Protein AF-A0A6N2US54-F1 (afdb_monomer_lite)

Organism: NCBI:txid536633

Structure (mmCIF, N/CA/C/O backbone):
data_AF-A0A6N2US54-F1
#
_entry.id   AF-A0A6N2US54-F1
#
loop_
_atom_site.group_PDB
_atom_site.id
_atom_site.type_symbol
_atom_site.label_atom_id
_atom_site.label_alt_id
_atom_site.label_comp_id
_atom_site.label_asym_id
_atom_site.label_entity_id
_atom_site.label_seq_id
_atom_site.pdbx_PDB_ins_code
_atom_site.Cartn_x
_atom_site.Cartn_y
_atom_site.Cartn_z
_atom_site.occupancy
_atom_site.B_iso_or_equiv
_atom_site.auth_seq_id
_atom_site.auth_comp_id
_atom_site.auth_asym_id
_atom_site.auth_atom_id
_atom_site.pdbx_PDB_model_num
ATOM 1 N N . MET A 1 1 ? 13.514 10.725 19.782 1.00 43.69 1 MET A N 1
ATOM 2 C CA . MET A 1 1 ? 13.032 9.895 18.651 1.00 43.69 1 MET A CA 1
ATOM 3 C C . MET A 1 1 ? 11.760 10.513 18.047 1.00 43.69 1 MET A C 1
ATOM 5 O O . MET A 1 1 ? 10.883 9.790 17.619 1.00 43.69 1 MET A O 1
ATOM 9 N N . GLU A 1 2 ? 11.656 11.848 17.976 1.00 45.03 2 GLU A N 1
ATOM 10 C CA . GLU A 1 2 ? 10.363 12.540 17.761 1.00 45.03 2 GLU A CA 1
ATOM 11 C C . GLU A 1 2 ? 10.255 13.294 16.427 1.00 45.03 2 GLU A C 1
ATOM 13 O O . GLU A 1 2 ? 9.260 13.949 16.161 1.00 45.03 2 GLU A O 1
ATOM 18 N N . LYS A 1 3 ? 11.254 13.200 15.542 1.00 54.44 3 LYS A N 1
ATOM 19 C CA . LYS A 1 3 ? 11.239 14.001 14.306 1.00 54.44 3 LYS A CA 1
ATOM 20 C C . LYS A 1 3 ? 10.310 13.450 13.222 1.00 54.44 3 LYS A C 1
ATOM 22 O O . LYS A 1 3 ? 9.785 14.225 12.438 1.00 54.44 3 LYS A O 1
ATOM 27 N N . ILE A 1 4 ? 10.114 12.133 13.145 1.00 56.41 4 ILE A N 1
ATOM 28 C CA . ILE A 1 4 ? 9.352 11.521 12.041 1.00 56.41 4 ILE A CA 1
ATOM 29 C C . ILE A 1 4 ? 7.840 11.687 12.255 1.00 56.41 4 ILE A C 1
ATOM 31 O O . ILE A 1 4 ? 7.138 12.046 11.316 1.00 56.41 4 ILE A O 1
ATOM 35 N N . GLU A 1 5 ? 7.345 11.509 13.484 1.00 56.44 5 GLU A N 1
ATOM 36 C CA . GLU A 1 5 ? 5.916 11.668 13.805 1.00 56.44 5 GLU A CA 1
ATOM 37 C C . GLU A 1 5 ? 5.426 13.110 13.618 1.00 56.44 5 GLU A C 1
ATOM 39 O O . GLU A 1 5 ? 4.329 13.334 13.109 1.00 56.44 5 GLU A O 1
ATOM 44 N N . GLU A 1 6 ? 6.254 14.093 13.975 1.00 57.41 6 GLU A N 1
ATOM 45 C CA . GLU A 1 6 ? 5.925 15.514 13.838 1.00 57.41 6 GLU A CA 1
ATOM 46 C C . GLU A 1 6 ? 5.903 15.961 12.366 1.00 57.41 6 GLU A C 1
ATOM 48 O O . GLU A 1 6 ? 5.032 16.728 11.957 1.00 57.41 6 GLU A O 1
ATOM 53 N N . ILE A 1 7 ? 6.802 15.420 11.535 1.00 58.44 7 ILE A N 1
ATOM 54 C CA . ILE A 1 7 ? 6.816 15.671 10.085 1.00 58.44 7 ILE A CA 1
ATOM 55 C C . ILE A 1 7 ? 5.598 15.034 9.402 1.00 58.44 7 ILE A C 1
ATOM 57 O O . ILE A 1 7 ? 5.011 15.648 8.512 1.00 58.44 7 ILE A O 1
ATOM 61 N N . ILE A 1 8 ? 5.190 13.831 9.825 1.00 57.03 8 ILE A N 1
ATOM 62 C CA . ILE A 1 8 ? 4.001 13.156 9.283 1.00 57.03 8 ILE A CA 1
ATOM 63 C C . ILE A 1 8 ? 2.729 13.934 9.642 1.00 57.03 8 ILE A C 1
ATOM 65 O O . ILE A 1 8 ? 1.889 14.130 8.771 1.00 57.03 8 ILE A O 1
ATOM 69 N N . ARG A 1 9 ? 2.608 14.446 10.877 1.00 57.75 9 ARG A N 1
ATOM 70 C CA . ARG A 1 9 ? 1.461 15.278 11.297 1.00 57.75 9 ARG A CA 1
ATOM 71 C C . ARG A 1 9 ? 1.388 16.630 10.584 1.00 57.75 9 ARG A C 1
ATOM 73 O O . ARG A 1 9 ? 0.291 17.116 10.340 1.00 57.75 9 ARG A O 1
ATOM 80 N N . ASN A 1 10 ? 2.535 17.233 10.265 1.00 56.44 10 ASN A N 1
ATOM 81 C CA . ASN A 1 10 ? 2.606 18.548 9.617 1.00 56.44 10 ASN A CA 1
ATOM 82 C C . ASN A 1 10 ? 2.559 18.494 8.081 1.00 56.44 10 ASN A C 1
ATOM 84 O O . ASN A 1 10 ? 2.490 19.540 7.438 1.00 56.44 10 ASN A O 1
ATOM 88 N N . THR A 1 11 ? 2.599 17.303 7.477 1.00 50.56 11 THR A N 1
ATOM 89 C CA . THR A 1 11 ? 2.415 17.147 6.031 1.00 50.56 11 THR A CA 1
ATOM 90 C C . THR A 1 11 ? 0.925 16.979 5.749 1.00 50.56 11 THR A C 1
ATOM 92 O O . THR A 1 11 ? 0.375 15.900 5.942 1.00 50.56 11 THR A O 1
ATOM 95 N N . THR A 1 12 ? 0.265 18.047 5.302 1.00 50.59 12 THR A N 1
ATOM 96 C CA . THR A 1 12 ? -1.137 18.017 4.861 1.00 50.59 12 THR A CA 1
ATOM 97 C C . THR A 1 12 ? -1.344 17.010 3.730 1.00 50.59 12 THR A C 1
ATOM 99 O O . THR A 1 12 ? -0.488 16.872 2.855 1.00 50.59 12 THR A O 1
ATOM 102 N N . GLU A 1 13 ? -2.505 16.355 3.713 1.00 51.56 13 GLU A N 1
ATOM 103 C CA . GLU A 1 13 ? -2.940 15.395 2.684 1.00 51.56 13 GLU A CA 1
ATOM 104 C C . GLU A 1 13 ? -2.824 15.993 1.259 1.00 51.56 13 GLU A C 1
ATOM 106 O O . GLU A 1 13 ? -2.274 15.361 0.358 1.00 51.56 13 GLU A O 1
ATOM 111 N N . GLU A 1 14 ? -3.142 17.288 1.105 1.00 47.50 14 GLU A N 1
ATOM 112 C CA . GLU A 1 14 ? -2.936 18.098 -0.117 1.00 47.50 14 GLU A CA 1
ATOM 113 C C . GLU A 1 14 ? -1.477 18.153 -0.615 1.00 47.50 14 GLU A C 1
ATOM 115 O O . GLU A 1 14 ? -1.210 18.275 -1.814 1.00 47.50 14 GLU A O 1
ATOM 120 N N . SER A 1 15 ? -0.507 18.096 0.299 1.00 49.56 15 SER A N 1
ATOM 121 C CA . SER A 1 15 ? 0.922 18.107 -0.034 1.00 49.56 15 SER A CA 1
ATOM 122 C C . SER A 1 15 ? 1.396 16.731 -0.507 1.00 49.56 15 SER A C 1
ATOM 124 O O . SER A 1 15 ? 2.362 16.640 -1.263 1.00 49.56 15 SER A O 1
ATOM 126 N N . GLN A 1 16 ? 0.717 15.660 -0.079 1.00 50.34 16 GLN A N 1
ATOM 127 C CA . GLN A 1 16 ? 1.005 14.289 -0.498 1.00 50.34 16 GLN A CA 1
ATOM 128 C C . GLN A 1 16 ? 0.420 13.971 -1.878 1.00 50.34 16 GLN A C 1
ATOM 130 O O . GLN A 1 16 ? 1.049 13.223 -2.624 1.00 50.34 16 GLN A O 1
ATOM 135 N N . GLU A 1 17 ? -0.711 14.580 -2.251 1.00 53.44 17 GLU A N 1
ATOM 136 C CA . GLU A 1 17 ? -1.360 14.384 -3.559 1.00 53.44 17 GLU A CA 1
ATOM 137 C C . GLU A 1 17 ? -0.518 14.860 -4.754 1.00 53.44 17 GLU A C 1
ATOM 139 O O . GLU A 1 17 ? -0.615 14.300 -5.844 1.00 53.44 17 GLU A O 1
ATOM 144 N N . LYS A 1 18 ? 0.331 15.883 -4.579 1.00 52.03 18 LYS A N 1
ATOM 145 C CA . LYS A 1 18 ? 1.153 16.442 -5.674 1.00 52.03 18 LYS A CA 1
ATOM 146 C C . LYS A 1 18 ? 2.516 15.778 -5.842 1.00 52.03 18 LYS A C 1
ATOM 148 O O . LYS A 1 18 ? 3.208 16.048 -6.826 1.00 52.03 18 LYS A O 1
ATOM 153 N N . VAL A 1 19 ? 2.932 14.941 -4.895 1.00 60.34 19 VAL A N 1
ATOM 154 C CA . VAL A 1 19 ? 4.206 14.230 -4.984 1.00 60.34 19 VAL A CA 1
ATOM 155 C C . VAL A 1 19 ? 3.954 12.906 -5.686 1.00 60.34 19 VAL A C 1
ATOM 157 O O . VAL A 1 19 ? 3.357 11.992 -5.128 1.00 60.34 19 VAL A O 1
ATOM 160 N N . ASP A 1 20 ? 4.441 12.788 -6.920 1.00 70.88 20 ASP A N 1
ATOM 161 C CA . ASP A 1 20 ? 4.494 11.506 -7.618 1.00 70.88 20 ASP 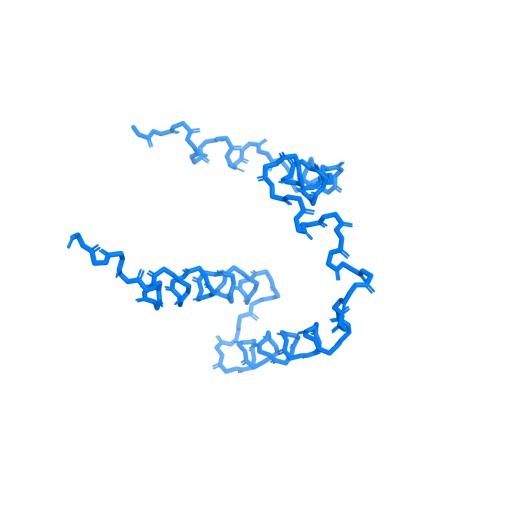A CA 1
ATOM 162 C C . ASP A 1 20 ? 5.533 10.607 -6.930 1.00 70.88 20 ASP A C 1
ATOM 164 O O . ASP A 1 20 ? 6.717 10.563 -7.283 1.00 70.88 20 ASP A O 1
ATOM 168 N N . TRP A 1 21 ? 5.089 9.921 -5.878 1.00 69.06 21 TRP A N 1
ATOM 169 C CA . TRP A 1 21 ? 5.911 9.008 -5.095 1.00 69.06 21 TRP A CA 1
ATOM 170 C C . TRP A 1 21 ? 6.468 7.876 -5.959 1.00 69.06 21 TRP A C 1
ATOM 172 O O . TRP A 1 21 ? 7.592 7.437 -5.722 1.00 69.06 21 TRP A O 1
ATOM 182 N N . THR A 1 22 ? 5.747 7.451 -7.000 1.00 74.69 22 THR A N 1
ATOM 183 C CA . THR A 1 22 ? 6.238 6.442 -7.950 1.00 74.69 22 THR A CA 1
ATOM 184 C C . THR A 1 22 ? 7.502 6.944 -8.637 1.00 74.69 22 THR A C 1
ATOM 186 O O . THR A 1 22 ? 8.514 6.244 -8.650 1.00 74.69 22 THR A O 1
ATOM 189 N N . LYS A 1 23 ? 7.486 8.191 -9.115 1.00 75.00 23 LYS A N 1
ATOM 190 C CA . LYS A 1 23 ? 8.641 8.838 -9.746 1.00 75.00 23 LYS A CA 1
ATOM 191 C C . LYS A 1 23 ? 9.780 9.128 -8.767 1.00 75.00 23 LYS A C 1
ATOM 193 O O . LYS A 1 23 ? 10.947 8.999 -9.126 1.00 75.00 23 LYS A O 1
ATOM 198 N N . ALA A 1 24 ? 9.470 9.499 -7.526 1.00 79.75 24 ALA A N 1
ATOM 199 C CA . ALA A 1 24 ? 10.491 9.724 -6.502 1.00 79.75 24 ALA A CA 1
ATOM 200 C C . ALA A 1 24 ? 11.231 8.424 -6.137 1.00 79.75 24 ALA A C 1
ATOM 202 O O . ALA A 1 24 ? 12.455 8.407 -6.001 1.00 79.75 24 ALA A O 1
ATOM 203 N N . TRP A 1 25 ? 10.498 7.315 -6.012 1.00 78.75 25 TRP A N 1
ATOM 204 C CA . TRP A 1 25 ? 11.070 6.016 -5.672 1.00 78.75 25 TRP A CA 1
ATOM 205 C C . TRP A 1 25 ? 11.657 5.274 -6.873 1.00 78.75 25 TRP A C 1
ATOM 207 O O . TRP A 1 25 ? 12.539 4.438 -6.663 1.00 78.75 25 TRP A O 1
ATOM 217 N N . SER A 1 26 ? 11.256 5.583 -8.111 1.00 82.44 26 SER A N 1
ATOM 218 C CA . SER A 1 26 ? 11.808 4.932 -9.308 1.00 82.44 26 SER A CA 1
ATOM 219 C C . SER A 1 26 ? 13.307 5.182 -9.483 1.00 82.44 26 SER A C 1
ATOM 221 O O . SER A 1 26 ? 14.023 4.297 -9.947 1.00 82.44 26 SER A O 1
ATOM 223 N N . ALA A 1 27 ? 13.816 6.317 -8.988 1.00 81.44 27 ALA A N 1
ATOM 224 C CA . ALA A 1 27 ? 15.251 6.603 -8.925 1.00 81.44 27 ALA A CA 1
ATOM 225 C C . ALA A 1 27 ? 16.037 5.559 -8.106 1.00 81.44 27 ALA A C 1
ATOM 227 O O . ALA A 1 27 ? 17.192 5.268 -8.409 1.00 81.44 27 ALA A O 1
ATOM 228 N N . LYS A 1 28 ? 15.415 4.982 -7.069 1.00 80.50 28 LYS A N 1
ATOM 229 C CA . LYS A 1 28 ? 16.005 3.923 -6.236 1.00 80.50 28 LYS A CA 1
ATOM 230 C C . LYS A 1 28 ? 15.603 2.522 -6.700 1.00 80.50 28 LYS A C 1
ATOM 232 O O . LYS A 1 28 ? 16.381 1.582 -6.550 1.00 80.50 28 LYS A O 1
ATOM 237 N N . TYR A 1 29 ? 14.400 2.381 -7.247 1.00 83.81 29 TYR A N 1
ATOM 238 C CA . TYR A 1 29 ? 13.822 1.117 -7.687 1.00 83.81 29 TYR A CA 1
ATOM 239 C C . TYR A 1 29 ? 13.303 1.253 -9.125 1.00 83.81 29 TYR A C 1
ATOM 241 O O . TYR A 1 29 ? 12.114 1.513 -9.317 1.00 83.81 29 TYR A O 1
ATOM 249 N N . PRO A 1 30 ? 14.157 1.024 -10.142 1.00 85.50 30 PRO A N 1
ATOM 250 C CA . PRO A 1 30 ? 13.795 1.212 -11.551 1.00 85.50 30 PRO A CA 1
ATOM 251 C C . PRO A 1 30 ? 12.555 0.427 -11.993 1.00 85.50 30 PRO A C 1
ATOM 253 O O . PRO A 1 30 ? 11.846 0.847 -12.901 1.00 85.50 30 PRO A O 1
ATOM 256 N N . VAL A 1 31 ? 12.250 -0.682 -11.305 1.00 87.00 31 VAL A N 1
ATOM 257 C CA . VAL A 1 31 ? 11.036 -1.479 -11.527 1.00 87.00 31 VAL A CA 1
ATOM 258 C C . VAL A 1 31 ? 9.756 -0.636 -11.469 1.00 87.00 31 VAL A C 1
ATOM 260 O O . VAL A 1 31 ? 8.831 -0.907 -12.225 1.00 87.00 31 VAL A O 1
ATOM 263 N N . LEU A 1 32 ? 9.712 0.414 -10.638 1.00 86.19 32 LEU A N 1
ATOM 264 C CA . LEU A 1 32 ? 8.542 1.286 -10.487 1.00 86.19 32 LEU A CA 1
ATOM 265 C C . LEU A 1 32 ? 8.226 2.109 -11.747 1.00 86.19 32 LEU A C 1
ATOM 267 O O . LEU A 1 32 ? 7.081 2.511 -11.921 1.00 86.19 32 LEU A O 1
ATOM 271 N N . ASP A 1 33 ? 9.203 2.324 -12.631 1.00 83.62 33 ASP A N 1
ATOM 272 C CA . ASP A 1 33 ? 9.010 3.047 -13.897 1.00 83.62 33 ASP A CA 1
ATOM 273 C C . ASP A 1 33 ? 8.497 2.131 -15.024 1.00 83.62 33 ASP A C 1
ATOM 275 O O . ASP A 1 33 ? 7.791 2.565 -15.935 1.00 83.62 33 ASP A O 1
ATOM 279 N N . VAL A 1 34 ? 8.826 0.836 -14.956 1.00 87.50 34 VAL A N 1
ATOM 280 C CA . VAL A 1 34 ? 8.567 -0.121 -16.045 1.00 87.50 34 VAL A CA 1
ATOM 281 C C . VAL A 1 34 ? 7.366 -1.030 -15.790 1.00 87.50 34 VAL A C 1
ATOM 283 O O . VAL A 1 34 ? 6.662 -1.384 -16.737 1.00 87.50 34 VAL A O 1
ATOM 286 N N . TYR A 1 35 ? 7.066 -1.365 -14.528 1.00 86.44 35 TYR A N 1
ATOM 287 C CA . TYR A 1 35 ? 6.091 -2.415 -14.208 1.00 86.44 35 TYR A CA 1
ATOM 288 C C . TYR A 1 35 ? 4.688 -2.136 -14.752 1.00 86.44 35 TYR A C 1
ATOM 290 O O . TYR A 1 35 ? 3.978 -3.074 -15.090 1.00 86.44 35 TYR A O 1
ATOM 298 N N . GLN A 1 36 ? 4.277 -0.871 -14.878 1.00 84.81 36 GLN A N 1
ATOM 299 C CA . GLN A 1 36 ? 2.938 -0.526 -15.368 1.00 84.81 36 GLN A CA 1
ATOM 300 C C . GLN A 1 36 ? 2.693 -0.983 -16.815 1.00 84.81 36 GLN A C 1
ATOM 302 O O . GLN A 1 36 ? 1.545 -1.165 -17.210 1.00 84.81 36 GLN A O 1
ATOM 307 N N . LYS A 1 37 ? 3.761 -1.178 -17.601 1.00 87.56 37 LYS A N 1
ATOM 308 C CA . LYS A 1 37 ? 3.696 -1.682 -18.983 1.00 87.56 37 LYS A CA 1
ATOM 309 C C . LYS A 1 37 ? 3.834 -3.202 -19.067 1.00 87.56 37 LYS A C 1
ATOM 311 O O . LYS A 1 37 ? 3.418 -3.793 -20.057 1.00 87.56 37 LYS A O 1
ATOM 316 N N . GLU A 1 38 ? 4.432 -3.821 -18.055 1.00 89.75 38 GLU A N 1
ATOM 317 C CA . GLU A 1 38 ? 4.772 -5.250 -18.046 1.00 89.75 38 GLU A CA 1
ATOM 318 C C . GLU A 1 38 ? 3.771 -6.089 -17.244 1.00 89.75 38 GLU A C 1
ATOM 320 O O . GLU A 1 38 ? 3.552 -7.266 -17.527 1.00 89.75 38 GLU A O 1
ATOM 325 N N . VAL A 1 39 ? 3.150 -5.485 -16.234 1.00 90.75 39 VAL A N 1
ATOM 326 C CA . VAL A 1 39 ? 2.278 -6.153 -15.276 1.00 90.75 39 VAL A CA 1
ATOM 327 C C . VAL A 1 39 ? 0.826 -5.847 -15.609 1.00 90.75 39 VAL A C 1
ATOM 329 O O . VAL A 1 39 ? 0.453 -4.718 -15.919 1.00 90.75 39 VAL A O 1
ATOM 332 N N . ASN A 1 40 ? -0.035 -6.854 -15.469 1.00 91.75 40 ASN A N 1
ATOM 333 C CA . ASN A 1 40 ? -1.480 -6.662 -15.511 1.00 91.75 40 ASN A CA 1
ATOM 334 C C . ASN A 1 40 ? -1.958 -5.955 -14.230 1.00 91.75 40 ASN A C 1
ATOM 336 O O . ASN A 1 40 ? -2.496 -6.589 -13.321 1.00 91.75 40 ASN A O 1
ATOM 340 N N . VAL A 1 41 ? -1.732 -4.642 -14.150 1.00 90.62 41 VAL A N 1
ATOM 341 C CA . VAL A 1 41 ? -2.130 -3.797 -13.014 1.00 90.62 41 VAL A CA 1
ATOM 342 C C . VAL A 1 41 ? -3.616 -3.968 -12.666 1.00 90.62 41 VAL A C 1
ATOM 344 O O . VAL A 1 41 ? -3.892 -4.176 -11.484 1.00 90.62 41 VAL A O 1
ATOM 347 N N . PRO A 1 42 ? -4.571 -3.986 -13.625 1.00 90.50 42 PRO A N 1
ATOM 348 C CA . PRO A 1 42 ? -5.987 -4.197 -13.312 1.00 90.50 42 PRO A CA 1
ATOM 349 C C . PRO A 1 42 ? -6.271 -5.491 -12.543 1.00 90.50 42 PRO A C 1
ATOM 351 O O . PRO A 1 42 ? -7.073 -5.482 -11.611 1.00 90.50 42 PRO A O 1
ATOM 354 N N . LYS A 1 43 ? -5.585 -6.592 -12.883 1.00 93.00 43 LYS A N 1
ATOM 355 C CA . LYS A 1 43 ? -5.733 -7.869 -12.172 1.00 93.00 43 LYS A CA 1
ATOM 356 C C . LYS A 1 43 ? -5.363 -7.722 -10.697 1.00 93.00 43 LYS A C 1
ATOM 358 O O . LYS A 1 43 ? -6.177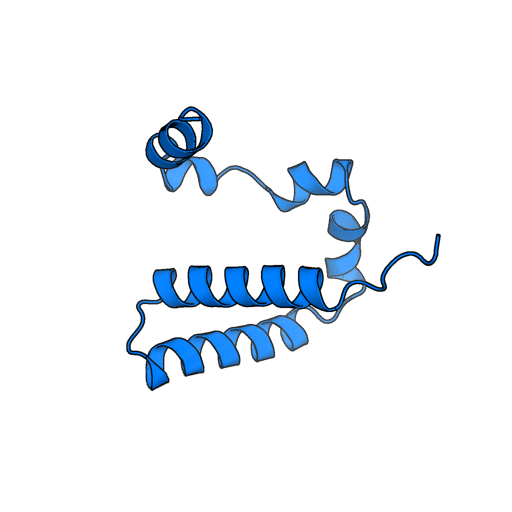 -8.032 -9.834 1.00 93.00 43 LYS A O 1
ATOM 363 N N . TYR A 1 44 ? -4.168 -7.218 -10.397 1.00 91.38 44 TYR A N 1
ATOM 364 C CA . TYR A 1 44 ? -3.725 -7.063 -9.007 1.00 91.38 44 TYR A CA 1
ATOM 365 C C . TYR A 1 44 ? -4.537 -6.002 -8.257 1.00 91.38 44 TYR A C 1
ATOM 367 O O . TYR A 1 44 ? -4.865 -6.198 -7.091 1.00 91.38 44 TYR A O 1
ATOM 375 N N . ALA A 1 45 ? -4.925 -4.918 -8.931 1.00 90.44 45 ALA A N 1
ATOM 376 C CA . ALA A 1 45 ? -5.782 -3.888 -8.355 1.00 90.44 45 ALA A CA 1
ATOM 377 C C . ALA A 1 45 ? -7.150 -4.447 -7.931 1.00 90.44 45 ALA A C 1
ATOM 379 O O . ALA A 1 45 ? -7.661 -4.057 -6.883 1.00 90.44 45 ALA A O 1
ATOM 380 N N . SER A 1 46 ? -7.724 -5.377 -8.702 1.00 91.69 46 SER A N 1
ATOM 381 C CA . SER A 1 46 ? -9.004 -6.010 -8.359 1.00 91.69 46 SER A CA 1
ATOM 382 C C . SER A 1 46 ? -8.921 -6.882 -7.102 1.00 91.69 46 SER A C 1
ATOM 384 O O . SER A 1 46 ? -9.769 -6.752 -6.221 1.00 91.69 46 SER A O 1
ATOM 386 N N . GLU A 1 47 ? -7.862 -7.685 -6.960 1.00 94.19 47 GLU A N 1
ATOM 387 C CA . GLU A 1 47 ? -7.625 -8.502 -5.760 1.00 94.19 47 GLU A CA 1
ATOM 388 C C . GLU A 1 47 ? -7.379 -7.623 -4.531 1.00 94.19 47 GLU A C 1
ATOM 390 O O . GLU A 1 47 ? -7.943 -7.855 -3.464 1.00 94.19 47 GLU A O 1
ATOM 395 N N . ILE A 1 48 ? -6.590 -6.557 -4.694 1.00 92.69 48 ILE A N 1
ATOM 396 C CA . ILE A 1 48 ? -6.352 -5.575 -3.636 1.00 92.69 48 ILE A CA 1
ATOM 397 C C . ILE A 1 48 ? -7.676 -4.942 -3.204 1.00 92.69 48 ILE A C 1
ATOM 399 O O . ILE A 1 48 ? -7.990 -4.939 -2.017 1.00 92.69 48 ILE A O 1
ATOM 403 N N . ARG A 1 49 ? -8.493 -4.467 -4.152 1.00 92.50 49 ARG A N 1
ATOM 404 C CA . ARG A 1 49 ? -9.802 -3.866 -3.862 1.00 92.50 49 ARG A CA 1
ATOM 405 C C . ARG A 1 49 ? -10.746 -4.834 -3.152 1.00 92.50 49 ARG A C 1
ATOM 407 O O . ARG A 1 49 ? -11.475 -4.409 -2.263 1.00 92.50 49 ARG A O 1
ATOM 414 N N . ARG A 1 50 ? -10.707 -6.120 -3.492 1.00 95.00 50 ARG A N 1
ATOM 415 C CA . ARG A 1 50 ? -11.463 -7.141 -2.768 1.00 95.00 50 ARG A CA 1
ATOM 416 C C . ARG A 1 50 ? -11.028 -7.230 -1.301 1.00 95.00 50 ARG A C 1
ATOM 418 O O . ARG A 1 50 ? -11.888 -7.146 -0.434 1.00 95.00 50 ARG A O 1
ATOM 425 N N . MET A 1 51 ? -9.724 -7.326 -1.028 1.00 94.81 51 MET A N 1
ATOM 426 C CA . MET A 1 51 ? -9.196 -7.370 0.347 1.00 94.81 51 MET A CA 1
ATOM 427 C C . MET A 1 51 ? -9.572 -6.119 1.152 1.00 94.81 51 MET A C 1
ATOM 429 O O . MET A 1 51 ? -9.918 -6.209 2.324 1.00 94.81 51 MET A O 1
ATOM 433 N N . PHE A 1 52 ? -9.566 -4.949 0.510 1.00 92.44 52 PHE A N 1
ATOM 434 C CA . PHE A 1 52 ? -10.079 -3.712 1.098 1.00 92.44 52 PHE A CA 1
ATOM 435 C C . PHE A 1 52 ? -11.539 -3.831 1.534 1.00 92.44 52 PHE A C 1
ATOM 437 O O . PHE A 1 52 ? -11.865 -3.540 2.681 1.00 92.44 52 PHE A O 1
ATOM 444 N N . THR A 1 53 ? -12.418 -4.259 0.626 1.00 93.12 53 THR A N 1
ATOM 445 C CA . THR A 1 53 ? -13.849 -4.395 0.918 1.00 93.12 53 THR A CA 1
ATOM 446 C C . THR A 1 53 ? -14.110 -5.431 2.010 1.00 93.12 53 THR A C 1
ATOM 448 O O . THR A 1 53 ? -14.958 -5.193 2.863 1.00 93.12 53 THR A O 1
ATOM 451 N N . GLU A 1 54 ? -13.362 -6.537 2.026 1.00 96.00 54 GLU A N 1
ATOM 452 C CA . GLU A 1 54 ? -13.423 -7.543 3.095 1.00 96.00 54 GLU A CA 1
ATOM 453 C C . GLU A 1 54 ? -13.030 -6.931 4.451 1.00 96.00 54 GLU A C 1
ATOM 455 O O . GLU A 1 54 ? -13.788 -7.044 5.409 1.00 96.00 54 GLU A O 1
ATOM 460 N N . LEU A 1 55 ? -11.934 -6.165 4.528 1.00 95.88 55 LEU A N 1
ATOM 461 C CA . LEU A 1 55 ? -11.531 -5.481 5.766 1.00 95.88 55 LEU A CA 1
ATOM 462 C C . LEU A 1 55 ? -12.590 -4.494 6.277 1.00 95.88 55 LEU A C 1
ATOM 464 O O . LEU A 1 55 ? -12.827 -4.404 7.482 1.00 95.88 55 LEU A O 1
ATOM 468 N N . GLN A 1 56 ? -13.239 -3.754 5.378 1.00 94.69 56 GLN A N 1
ATOM 469 C CA . GLN A 1 56 ? -14.318 -2.842 5.758 1.00 94.69 56 GLN A CA 1
ATOM 470 C C . GLN A 1 56 ? -15.556 -3.598 6.249 1.00 94.69 56 GLN A C 1
ATOM 472 O O . GLN A 1 56 ? -16.170 -3.184 7.230 1.00 94.69 56 GLN A O 1
ATOM 477 N N . ALA A 1 57 ? -15.922 -4.698 5.589 1.00 95.88 57 ALA A N 1
ATOM 478 C CA . ALA A 1 57 ? -17.102 -5.485 5.934 1.00 95.88 57 ALA A CA 1
ATOM 479 C C . ALA A 1 57 ? -16.925 -6.263 7.247 1.00 95.88 57 ALA A C 1
ATOM 481 O O . ALA A 1 5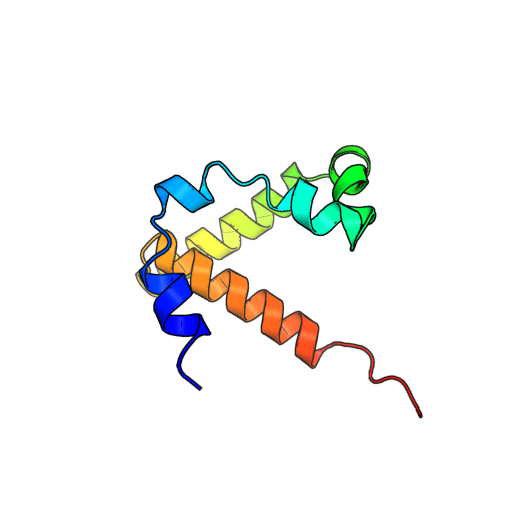7 ? -17.821 -6.244 8.090 1.00 95.88 57 ALA A O 1
ATOM 482 N N . ASP A 1 58 ? -15.771 -6.902 7.436 1.00 96.62 58 ASP A N 1
ATOM 483 C CA . ASP A 1 58 ? -15.518 -7.801 8.564 1.00 96.62 58 ASP A CA 1
ATOM 484 C C . ASP A 1 58 ? -15.204 -7.039 9.857 1.00 96.62 58 ASP A C 1
ATOM 486 O O . ASP A 1 58 ? -15.575 -7.479 10.947 1.00 96.62 58 ASP A O 1
ATOM 490 N N . TYR A 1 59 ? -14.541 -5.883 9.745 1.00 95.56 59 TYR A N 1
ATOM 491 C CA . TYR A 1 59 ? -14.056 -5.114 10.897 1.00 95.56 59 TYR A CA 1
ATOM 492 C C . TYR A 1 59 ? -14.708 -3.733 11.045 1.00 95.56 59 TYR A C 1
ATOM 494 O O . TYR A 1 59 ? -14.444 -3.038 12.025 1.00 95.56 59 TYR A O 1
ATOM 502 N N . GLY A 1 60 ? -15.565 -3.320 10.105 1.00 93.62 60 GLY A N 1
ATOM 503 C CA . GLY A 1 60 ? -16.226 -2.012 10.138 1.00 93.62 60 GLY A CA 1
ATOM 504 C C . GLY A 1 60 ? -15.279 -0.833 9.897 1.00 93.62 60 GLY A C 1
ATOM 505 O O . GLY A 1 60 ? -15.579 0.286 10.312 1.00 93.62 60 GLY A O 1
ATOM 506 N N . TYR A 1 61 ? -14.123 -1.073 9.272 1.00 94.50 61 TYR A N 1
ATOM 507 C CA . TYR A 1 61 ? -13.122 -0.036 9.035 1.00 94.50 61 TYR A CA 1
ATOM 508 C C . TYR A 1 61 ? -13.577 1.011 8.016 1.00 94.50 61 TYR A C 1
ATOM 510 O O . TYR A 1 61 ? -14.270 0.716 7.036 1.00 94.50 61 TYR A O 1
ATOM 518 N N . SER A 1 62 ? -13.127 2.252 8.225 1.00 92.12 62 SER A N 1
ATOM 519 C CA . SER A 1 62 ? -13.213 3.292 7.201 1.00 92.12 62 SER A CA 1
ATOM 520 C C . SER A 1 62 ? -12.329 2.934 5.999 1.00 92.12 62 SER A C 1
ATOM 522 O O . SER A 1 62 ? -11.457 2.068 6.085 1.00 92.12 62 SER A O 1
ATOM 524 N N . GLU A 1 63 ? -12.535 3.596 4.858 1.00 85.38 63 GLU A N 1
ATOM 525 C CA . GLU A 1 63 ? -11.698 3.372 3.669 1.00 85.38 63 GLU A CA 1
ATOM 526 C C . GLU A 1 63 ? -10.210 3.642 3.960 1.00 85.38 63 GLU A C 1
ATOM 528 O O . GLU A 1 63 ? -9.340 2.862 3.565 1.00 85.38 63 GLU A O 1
ATOM 533 N N . GLN A 1 64 ? -9.924 4.703 4.720 1.00 88.94 64 GLN A N 1
ATOM 534 C CA . GLN A 1 64 ? -8.569 5.067 5.124 1.00 88.94 64 GLN A CA 1
ATOM 535 C C . GLN A 1 64 ? -7.963 4.040 6.088 1.00 88.94 64 GLN A C 1
ATOM 537 O O . GLN A 1 64 ? -6.816 3.632 5.902 1.00 88.94 64 GLN A O 1
ATOM 542 N N . ASP A 1 65 ? -8.727 3.567 7.074 1.00 91.38 65 ASP A N 1
ATOM 543 C CA . ASP A 1 65 ?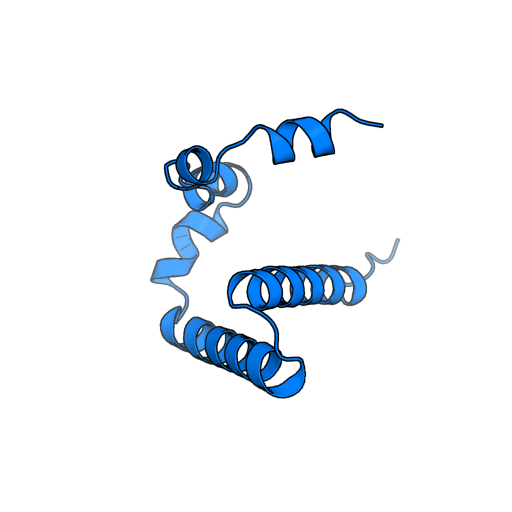 -8.239 2.562 8.025 1.00 91.38 65 ASP A CA 1
ATOM 544 C C . ASP A 1 65 ? -7.963 1.228 7.327 1.00 91.38 65 ASP A C 1
ATOM 546 O O . ASP A 1 65 ? -6.897 0.641 7.514 1.00 91.38 65 ASP A O 1
ATOM 550 N N . ALA A 1 66 ? -8.866 0.784 6.446 1.00 92.94 66 ALA A N 1
ATOM 551 C CA . ALA A 1 66 ? -8.664 -0.420 5.646 1.00 92.94 66 ALA A CA 1
ATOM 552 C C . ALA A 1 66 ? -7.401 -0.313 4.769 1.00 92.94 66 ALA A C 1
ATOM 554 O O . ALA A 1 66 ? -6.664 -1.290 4.631 1.00 92.94 66 ALA A O 1
ATOM 555 N N . MET A 1 67 ? -7.093 0.880 4.240 1.00 90.81 67 MET A N 1
ATOM 556 C CA . MET A 1 67 ? -5.854 1.147 3.494 1.00 90.81 67 MET A CA 1
ATOM 557 C C . MET A 1 67 ? -4.612 1.002 4.342 1.00 90.81 67 MET A C 1
ATOM 559 O O . MET A 1 67 ? -3.653 0.349 3.922 1.00 90.81 67 MET A O 1
ATOM 563 N N . LEU A 1 68 ? -4.612 1.623 5.516 1.00 92.94 68 LEU A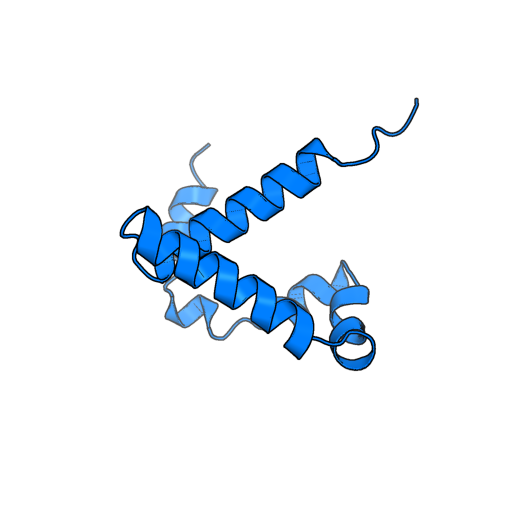 N 1
ATOM 564 C CA . LEU A 1 68 ? -3.471 1.590 6.415 1.00 92.94 68 LEU A CA 1
ATOM 565 C C . LEU A 1 68 ? -3.215 0.165 6.907 1.00 92.94 68 LEU A C 1
ATOM 567 O O . LEU A 1 68 ? -2.072 -0.286 6.849 1.00 92.94 68 LEU A O 1
ATOM 571 N N . VAL A 1 69 ? -4.269 -0.562 7.284 1.00 93.94 69 VAL A N 1
ATOM 572 C CA . VAL A 1 69 ? -4.189 -1.962 7.721 1.00 93.94 69 VAL A CA 1
ATOM 573 C C . VAL A 1 69 ? -3.675 -2.860 6.599 1.00 93.94 69 VAL A C 1
ATOM 575 O O . VAL A 1 69 ? -2.708 -3.591 6.801 1.00 93.94 69 VAL A O 1
ATOM 578 N N . LEU A 1 70 ? -4.248 -2.784 5.394 1.00 93.31 70 LEU A N 1
ATOM 579 C CA . LEU A 1 70 ? -3.817 -3.638 4.284 1.00 93.31 70 LEU A CA 1
ATOM 580 C C . LEU A 1 70 ? -2.366 -3.352 3.867 1.00 93.31 70 LEU A C 1
ATOM 582 O O . LEU A 1 70 ? -1.598 -4.277 3.594 1.00 93.31 70 LEU A O 1
ATOM 586 N N . LYS A 1 71 ? -1.967 -2.075 3.854 1.00 90.25 71 LYS A N 1
ATOM 587 C CA . LYS A 1 71 ? -0.580 -1.662 3.600 1.00 90.25 71 LYS A CA 1
ATOM 588 C C . LYS A 1 71 ? 0.375 -2.220 4.655 1.00 90.25 71 LYS A C 1
ATOM 590 O O . LYS A 1 71 ? 1.489 -2.616 4.308 1.00 90.25 71 LYS A O 1
ATOM 595 N N . ASP A 1 72 ? -0.032 -2.218 5.920 1.00 92.62 72 ASP A N 1
ATOM 596 C CA . ASP A 1 72 ? 0.784 -2.714 7.025 1.00 92.62 72 ASP A CA 1
ATOM 597 C C . ASP A 1 72 ? 0.929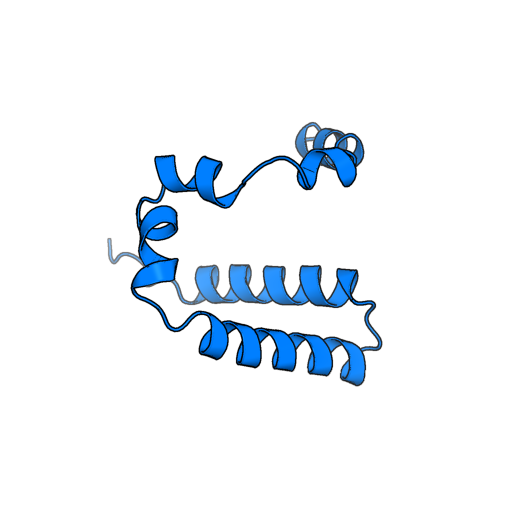 -4.241 6.987 1.00 92.62 72 ASP A C 1
ATOM 599 O O . ASP A 1 72 ? 2.045 -4.748 7.097 1.00 92.62 72 ASP A O 1
ATOM 603 N N . ILE A 1 73 ? -0.154 -4.970 6.698 1.00 92.81 73 ILE A N 1
ATOM 604 C CA . ILE A 1 73 ? -0.124 -6.424 6.469 1.00 92.81 73 ILE A CA 1
ATOM 605 C C . ILE A 1 73 ? 0.838 -6.766 5.329 1.00 92.81 73 ILE A C 1
ATOM 607 O O . ILE A 1 73 ? 1.685 -7.640 5.485 1.00 92.81 73 ILE A O 1
ATOM 611 N N . LEU A 1 74 ? 0.769 -6.050 4.201 1.00 90.38 74 LEU A N 1
ATOM 612 C CA . LEU A 1 74 ? 1.668 -6.277 3.065 1.00 90.38 74 LEU A CA 1
ATOM 613 C C . LEU A 1 74 ? 3.140 -6.064 3.443 1.00 90.38 74 LEU A C 1
ATOM 615 O O . LEU A 1 74 ? 4.009 -6.826 3.010 1.00 90.38 74 LEU A O 1
ATOM 619 N N . ALA A 1 75 ? 3.433 -5.037 4.244 1.00 88.31 75 ALA A N 1
ATOM 620 C CA . ALA A 1 75 ? 4.785 -4.771 4.716 1.00 88.31 75 ALA A CA 1
ATOM 621 C C . ALA A 1 75 ? 5.293 -5.897 5.629 1.00 88.31 75 ALA A C 1
ATOM 623 O O . ALA A 1 75 ? 6.396 -6.396 5.400 1.00 88.31 75 ALA A O 1
ATOM 624 N N . HIS A 1 76 ? 4.493 -6.324 6.609 1.00 89.81 76 HIS A N 1
ATOM 625 C CA . HIS A 1 76 ? 4.841 -7.417 7.520 1.00 89.81 76 HIS A CA 1
ATOM 626 C C . HIS A 1 76 ? 5.017 -8.743 6.777 1.00 89.81 76 HIS A C 1
ATOM 628 O O . HIS A 1 76 ? 6.060 -9.376 6.912 1.00 89.81 76 HIS A O 1
ATOM 634 N N . GLU A 1 77 ? 4.085 -9.099 5.893 1.00 91.19 77 GLU A N 1
ATOM 635 C CA . GLU A 1 77 ? 4.142 -10.331 5.102 1.00 91.19 77 GLU A CA 1
ATOM 636 C C . GLU A 1 77 ? 5.403 -10.389 4.228 1.00 91.19 77 GLU A C 1
ATOM 638 O O . GLU A 1 77 ? 6.095 -11.410 4.179 1.00 91.19 77 GLU A O 1
ATOM 643 N N . TYR A 1 78 ? 5.768 -9.275 3.579 1.00 86.88 78 TYR A N 1
ATOM 644 C CA . TYR A 1 78 ? 7.036 -9.177 2.857 1.00 86.88 78 TYR A CA 1
ATOM 645 C C . TYR A 1 78 ? 8.234 -9.298 3.803 1.00 86.88 78 TYR A C 1
ATOM 647 O O . TYR A 1 78 ? 9.217 -9.966 3.483 1.00 86.88 78 TYR A O 1
ATOM 655 N N . MET A 1 79 ? 8.194 -8.642 4.964 1.00 86.81 79 MET A N 1
ATOM 656 C CA . MET A 1 79 ? 9.305 -8.657 5.908 1.00 86.81 79 MET A CA 1
ATOM 657 C C . MET A 1 79 ? 9.562 -10.042 6.504 1.00 86.81 79 MET A C 1
ATOM 659 O O . MET A 1 79 ? 10.739 -10.404 6.606 1.00 86.81 79 MET A O 1
ATOM 663 N N . ASP A 1 80 ? 8.507 -10.785 6.826 1.00 86.75 80 ASP A N 1
ATOM 664 C CA . ASP A 1 80 ? 8.541 -12.087 7.495 1.00 86.75 80 ASP A CA 1
ATOM 665 C C . ASP A 1 80 ? 8.886 -13.226 6.533 1.00 86.75 80 ASP A C 1
ATOM 667 O O . ASP A 1 80 ? 9.663 -14.121 6.877 1.00 86.75 80 ASP A O 1
ATOM 671 N N . ASN A 1 81 ? 8.409 -13.145 5.289 1.00 83.06 81 ASN A N 1
ATOM 672 C CA . ASN A 1 81 ? 8.686 -14.140 4.251 1.00 83.06 81 ASN A CA 1
ATOM 673 C C . ASN A 1 81 ? 9.905 -13.809 3.386 1.00 83.06 81 ASN A C 1
ATOM 675 O O . ASN A 1 81 ? 10.198 -14.514 2.414 1.00 83.06 81 ASN A O 1
ATOM 679 N N . ARG A 1 82 ? 10.662 -12.755 3.722 1.00 77.38 82 ARG A N 1
ATOM 680 C CA . ARG A 1 82 ? 11.925 -12.478 3.035 1.00 77.38 82 ARG A CA 1
ATOM 681 C C . ARG A 1 82 ? 12.848 -13.690 3.184 1.00 77.38 82 ARG A C 1
ATOM 683 O O . ARG A 1 82 ? 13.124 -14.104 4.314 1.00 77.38 82 ARG A O 1
ATOM 690 N N . PRO A 1 83 ? 13.399 -14.233 2.082 1.00 67.12 83 PRO A N 1
ATOM 691 C CA . PRO A 1 83 ? 14.365 -15.312 2.175 1.00 67.12 83 PRO A CA 1
ATOM 692 C C . PRO A 1 83 ? 15.541 -14.816 3.014 1.00 67.12 83 PRO A C 1
ATOM 694 O O . PRO A 1 83 ? 16.252 -13.883 2.628 1.00 67.12 83 PRO A O 1
ATOM 697 N N . LYS A 1 84 ? 15.725 -15.408 4.201 1.00 65.62 84 LYS A N 1
ATOM 698 C CA . LYS A 1 84 ? 16.876 -15.107 5.052 1.00 65.62 84 LYS A CA 1
ATOM 699 C C . LYS A 1 84 ? 18.114 -15.376 4.207 1.00 65.62 84 LYS A C 1
ATOM 701 O O . LYS A 1 84 ? 18.339 -16.519 3.808 1.00 65.62 84 LYS A O 1
ATOM 706 N N . LYS A 1 85 ? 18.899 -14.333 3.907 1.00 55.53 85 LYS A N 1
ATOM 707 C CA . LYS A 1 85 ? 20.219 -14.515 3.294 1.00 55.53 85 LYS A CA 1
ATOM 708 C C . LYS A 1 85 ? 20.972 -15.497 4.189 1.00 55.53 85 LYS A C 1
ATOM 710 O O . LYS A 1 85 ? 21.282 -15.160 5.331 1.00 55.53 85 LYS A O 1
ATOM 715 N N . ARG A 1 86 ? 21.195 -16.721 3.700 1.00 53.09 86 ARG A N 1
ATOM 716 C CA . ARG A 1 86 ? 22.135 -17.653 4.324 1.00 53.09 86 ARG A CA 1
ATOM 717 C C . ARG A 1 86 ? 23.473 -16.912 4.380 1.00 53.09 86 ARG A C 1
ATOM 719 O O . ARG A 1 86 ? 23.951 -16.471 3.337 1.00 53.09 86 ARG A O 1
ATOM 726 N N . LYS A 1 87 ? 23.956 -16.658 5.600 1.00 46.59 87 LYS A N 1
ATOM 727 C CA . LYS A 1 87 ? 25.330 -16.204 5.826 1.00 46.59 87 LYS A CA 1
ATOM 728 C C . LYS A 1 87 ? 26.297 -17.278 5.351 1.00 46.59 87 LYS A C 1
ATOM 730 O O . LYS A 1 87 ? 25.933 -18.468 5.495 1.00 46.59 87 LYS A O 1
#

Radius of gyration: 16.25 Å; chains: 1; bounding box: 42×36×38 Å

Sequence (87 aa):
MEKIEEIIRNTTEESQEKVDWTKAWSAKYPVLDVYQKEVNVPKYASEIRRMFTELQADYGYSEQDAMLVLKDILAHEYMDNRPKKRK

pLDDT: mean 79.05, std 16.59, range [43.69, 96.62]

Foldseek 3Di:
DCPPVVVVVPCDPVNVVPDPVLVVCCVVVVCSVCCVPVDPPVVVVVVLVVQLVCCCVVPVDDSVRSVVVSVVVVVVVCVVPPPPPDD

Secondary structure (DSSP, 8-state):
--HHHHHHHHS-HHHHHTS-HHHHHHTT-THHHHHHHHS-HHHHHHHHHHHHHHHHHHH---HHHHHHHHHHHHHHHHHHSS-----